Protein AF-A0A351NTF8-F1 (afdb_monomer)

pLDDT: mean 87.32, std 15.72, range [43.75, 97.88]

Foldseek 3Di:
DLVVLCVVVVHDLVVVCVVQVDDSVVVVCVVVVVDLDDDPVSLVSSCVVSVHDSVVVNDDPPPPPDPDD

Nearest PDB structures (foldseek):
  3qq6-assembly1_A  TM=8.908E-01  e=2.851E-02  Bacillus subtilis
  3zkc-assembly1_B  TM=9.172E-01  e=5.380E-02  Bacillus subtilis subsp. subtilis str. 168
  3zkc-assembly1_A  TM=9.333E-01  e=1.082E-01  Bacillus subtilis subsp. subtilis str. 168
  1b0n-assembly1_A  TM=8.331E-01  e=1.228E-01  Bacillus subtilis
  5tn0-assembly1_A  TM=7.496E-01  e=1.309E-01  Bacillus subtilis subsp. subtilis str. 168

Mean predicted aligned error: 5.99 Å

Radius of gyration: 12.9 Å; Cα contacts (8 Å, |Δi|>4): 49; chains: 1; bounding box: 40×20×28 Å

Sequence (69 aa):
MLIKLMQDKQINQSELERETGIPQPTLSRYLNGETKSLKFDTLKVLADYFNVPMDIIVRTETPSTQPYD

Solvent-accessible surface area (backbone atoms only — not comparable to full-atom values): 4251 Å² total; per-residue (Å²): 66,57,69,56,58,30,56,79,69,72,48,54,59,68,53,48,16,73,77,67,71,48,56,44,69,60,53,50,34,40,76,72,59,77,38,91,68,77,56,70,71,58,40,47,52,52,16,64,74,68,73,46,65,50,66,57,53,69,40,59,80,67,75,80,73,72,80,89,130

Structure (mmCIF, N/CA/C/O backbone):
data_AF-A0A351NTF8-F1
#
_entry.id   AF-A0A351NTF8-F1
#
loop_
_atom_site.group_PDB
_atom_site.id
_atom_site.type_symbol
_atom_site.label_atom_id
_atom_site.label_alt_id
_atom_site.label_comp_id
_atom_site.label_asym_id
_atom_site.label_entity_id
_atom_site.label_seq_id
_atom_site.pdbx_PDB_ins_code
_atom_site.Cartn_x
_atom_site.Cartn_y
_atom_site.Cartn_z
_atom_site.occupancy
_atom_site.B_iso_or_equiv
_atom_site.auth_seq_id
_atom_site.auth_comp_id
_atom_site.auth_asym_id
_atom_site.auth_atom_id
_atom_site.pdbx_PDB_model_num
ATOM 1 N N . MET A 1 1 ? 4.907 -1.781 -8.113 1.00 87.69 1 MET A N 1
ATOM 2 C CA . MET A 1 1 ? 3.593 -2.128 -8.701 1.00 87.69 1 MET A CA 1
ATOM 3 C C . MET A 1 1 ? 2.398 -1.445 -8.037 1.00 87.69 1 MET A C 1
ATOM 5 O O . MET A 1 1 ? 1.554 -0.952 -8.770 1.00 87.69 1 MET A O 1
ATOM 9 N N . LEU A 1 2 ? 2.302 -1.350 -6.701 1.00 89.12 2 LEU A N 1
ATOM 10 C CA . LEU A 1 2 ? 1.128 -0.736 -6.043 1.00 89.12 2 LEU A CA 1
ATOM 11 C C . LEU A 1 2 ? 0.810 0.701 -6.521 1.00 8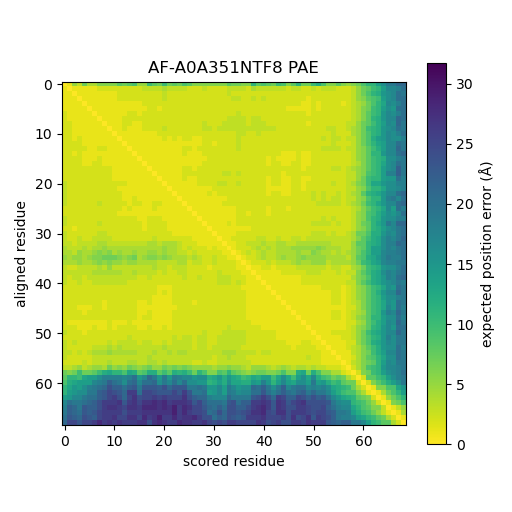9.12 2 LEU A C 1
ATOM 13 O O . LEU A 1 2 ? -0.352 1.013 -6.751 1.00 89.12 2 LEU A O 1
ATOM 17 N N . ILE A 1 3 ? 1.828 1.538 -6.765 1.00 92.19 3 ILE A N 1
ATOM 18 C CA . ILE A 1 3 ? 1.654 2.895 -7.334 1.00 92.19 3 ILE A CA 1
ATOM 19 C C . ILE A 1 3 ? 0.920 2.854 -8.679 1.00 92.19 3 ILE A C 1
ATOM 21 O O . ILE A 1 3 ? 0.008 3.641 -8.906 1.00 92.19 3 ILE A O 1
ATOM 25 N N . LYS A 1 4 ? 1.291 1.914 -9.554 1.00 93.06 4 LYS A N 1
ATOM 26 C CA . LYS A 1 4 ? 0.684 1.760 -10.878 1.00 93.06 4 LYS A CA 1
ATOM 27 C C . LYS A 1 4 ? -0.792 1.380 -10.771 1.00 93.06 4 LYS A C 1
ATOM 29 O O . LYS A 1 4 ? -1.622 2.003 -11.412 1.00 93.06 4 LYS A O 1
ATOM 34 N N . LEU A 1 5 ? -1.127 0.434 -9.892 1.00 94.44 5 LEU A N 1
ATOM 35 C CA . LEU A 1 5 ? -2.520 0.036 -9.649 1.00 94.44 5 LEU A CA 1
ATOM 36 C C . LEU A 1 5 ? -3.378 1.212 -9.154 1.00 94.44 5 LEU A C 1
ATOM 38 O O . LEU A 1 5 ? -4.534 1.354 -9.549 1.00 94.44 5 LEU A O 1
ATOM 42 N N . MET A 1 6 ? -2.805 2.078 -8.315 1.00 94.81 6 MET A N 1
ATOM 43 C CA . MET A 1 6 ? -3.473 3.297 -7.859 1.00 94.81 6 MET A CA 1
ATOM 44 C C . MET A 1 6 ? -3.670 4.313 -8.991 1.00 94.81 6 MET A C 1
ATOM 46 O O . MET A 1 6 ? -4.742 4.900 -9.096 1.00 94.81 6 MET A O 1
ATOM 50 N N . GLN A 1 7 ? -2.667 4.492 -9.856 1.00 95.81 7 GLN A N 1
ATOM 51 C CA . GLN A 1 7 ? -2.749 5.370 -11.028 1.00 95.81 7 GLN A CA 1
ATOM 52 C C . GLN A 1 7 ? -3.792 4.881 -12.040 1.00 95.81 7 GLN A C 1
ATOM 54 O O . GLN A 1 7 ? -4.614 5.679 -12.484 1.00 95.81 7 GLN A O 1
ATOM 59 N N . ASP A 1 8 ? -3.806 3.581 -12.344 1.00 95.81 8 ASP A N 1
ATOM 60 C CA . ASP A 1 8 ? -4.753 2.959 -13.279 1.00 95.81 8 ASP A CA 1
ATOM 61 C C . ASP A 1 8 ? -6.204 3.110 -12.792 1.00 95.81 8 ASP A C 1
ATOM 63 O O . ASP A 1 8 ? -7.117 3.330 -13.585 1.00 95.81 8 ASP A O 1
ATOM 67 N N . LYS A 1 9 ? -6.416 3.048 -11.470 1.00 95.94 9 LYS A N 1
ATOM 68 C CA . LYS A 1 9 ? -7.721 3.265 -10.828 1.00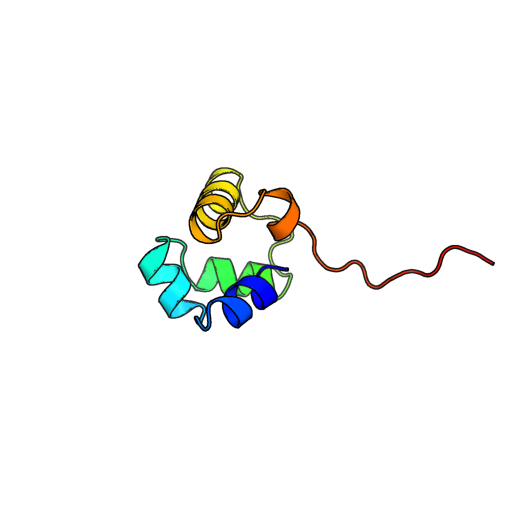 95.94 9 LYS A CA 1
ATOM 69 C C . LYS A 1 9 ? -8.019 4.743 -10.524 1.00 95.94 9 LYS A C 1
ATOM 71 O O . LYS A 1 9 ? -9.107 5.048 -10.051 1.00 95.94 9 LYS A O 1
ATOM 76 N N . GLN A 1 10 ? -7.076 5.647 -10.798 1.00 97.31 10 GLN A N 1
ATOM 77 C CA . GLN A 1 10 ? -7.153 7.086 -10.518 1.00 97.31 10 GLN A CA 1
ATOM 78 C C . GLN A 1 10 ? -7.456 7.429 -9.049 1.00 97.31 10 GLN A C 1
ATOM 80 O O . GLN A 1 10 ? -8.207 8.361 -8.772 1.00 97.31 10 GLN A O 1
ATOM 85 N N . ILE A 1 11 ? -6.850 6.694 -8.111 1.00 97.19 11 ILE A N 1
ATOM 86 C CA . ILE A 1 11 ? -7.004 6.920 -6.668 1.00 97.19 11 ILE A CA 1
ATOM 87 C C . ILE A 1 11 ? -5.689 7.313 -5.991 1.00 97.19 11 ILE A C 1
ATOM 89 O O . ILE A 1 11 ? -4.599 6.918 -6.408 1.00 97.19 11 ILE A O 1
ATOM 93 N N . ASN A 1 12 ? -5.785 8.048 -4.888 1.00 97.19 12 ASN A N 1
ATOM 94 C CA . ASN A 1 12 ? -4.661 8.361 -4.005 1.00 97.19 12 ASN A CA 1
ATOM 95 C C . ASN A 1 12 ? -4.632 7.463 -2.746 1.00 97.19 12 ASN A C 1
ATOM 97 O O . ASN A 1 12 ? -5.496 6.612 -2.542 1.00 97.19 12 ASN A O 1
ATOM 101 N N . GLN A 1 13 ? -3.609 7.615 -1.893 1.00 96.25 13 GLN A N 1
ATOM 102 C CA . GLN A 1 13 ? -3.429 6.738 -0.723 1.00 96.25 13 GLN A CA 1
ATOM 103 C C . GLN A 1 13 ? -4.527 6.916 0.337 1.00 96.25 13 GLN A C 1
ATOM 105 O O . GLN A 1 13 ? -4.875 5.951 1.008 1.00 96.25 13 GLN A O 1
ATOM 110 N N . SER A 1 14 ? -5.074 8.125 0.490 1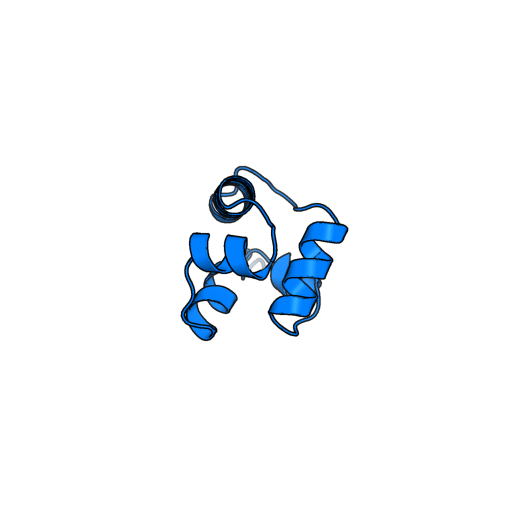.00 97.69 14 SER A N 1
ATOM 111 C CA . SER A 1 14 ? -6.166 8.401 1.434 1.00 97.69 14 SER A CA 1
ATOM 112 C C .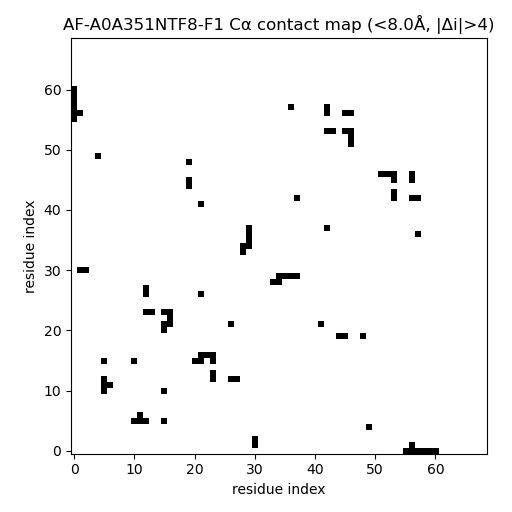 SER A 1 14 ? -7.482 7.784 0.966 1.00 97.69 14 SER A C 1
ATOM 114 O O . SER A 1 14 ? -8.274 7.303 1.771 1.00 97.69 14 SER A O 1
ATOM 116 N N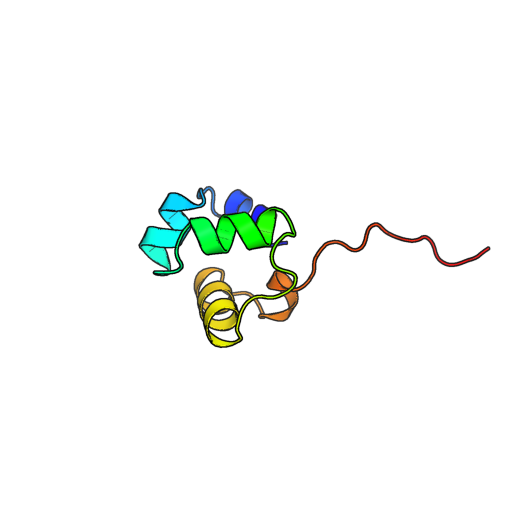 . GLU A 1 15 ? -7.717 7.763 -0.345 1.00 97.75 15 GLU A N 1
ATOM 117 C CA . GLU A 1 15 ? -8.838 7.025 -0.926 1.00 97.75 15 GLU A CA 1
ATOM 118 C C . GLU A 1 15 ? -8.633 5.525 -0.750 1.00 97.75 15 GLU A C 1
ATOM 120 O O . GLU A 1 15 ? -9.535 4.847 -0.275 1.00 97.75 15 GLU A O 1
ATOM 125 N N . LEU A 1 16 ? -7.430 5.013 -1.025 1.00 97.00 16 LEU A N 1
ATOM 126 C CA . LEU A 1 16 ? -7.120 3.602 -0.813 1.00 97.00 16 LEU A CA 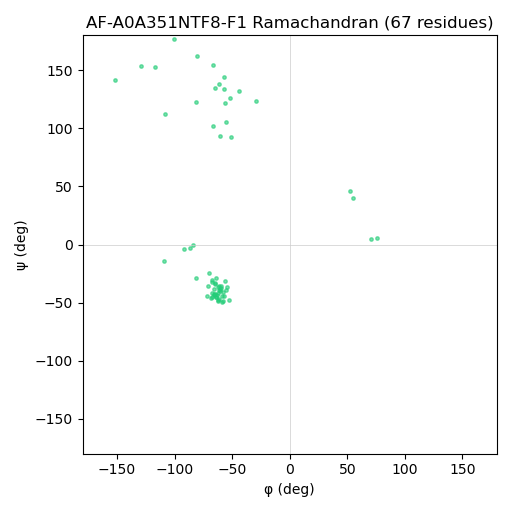1
ATOM 127 C C . LEU A 1 16 ? -7.330 3.180 0.650 1.00 97.00 16 LEU A C 1
ATOM 129 O O . LEU A 1 16 ? -7.899 2.119 0.889 1.00 97.00 16 LEU A O 1
ATOM 133 N N . GLU A 1 17 ? -6.942 4.008 1.621 1.00 97.69 17 GLU A N 1
ATOM 134 C CA . GLU A 1 17 ? -7.230 3.779 3.043 1.00 97.69 17 GLU A CA 1
ATOM 135 C C . GLU A 1 17 ? -8.731 3.689 3.315 1.00 97.69 17 GLU A C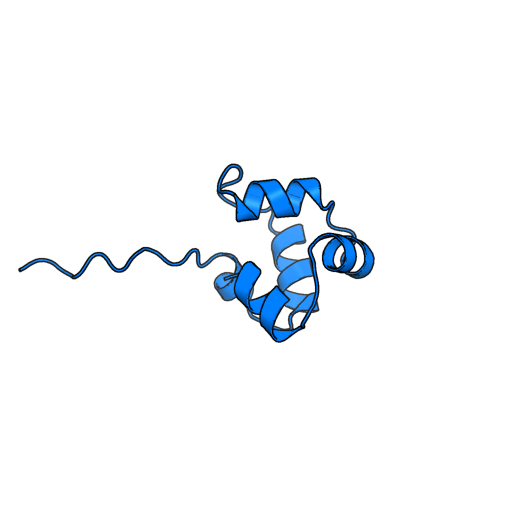 1
ATOM 137 O O . GLU A 1 17 ? -9.182 2.734 3.943 1.00 97.69 17 GLU A O 1
ATOM 142 N N . ARG A 1 18 ? -9.517 4.646 2.813 1.00 97.88 18 ARG A N 1
ATOM 143 C CA . ARG A 1 18 ? -10.970 4.658 3.011 1.00 97.88 18 ARG A CA 1
ATOM 144 C C . ARG A 1 18 ? -11.643 3.414 2.427 1.00 97.88 18 ARG A C 1
ATOM 146 O O . ARG A 1 18 ? -12.555 2.879 3.048 1.00 97.88 18 ARG A O 1
ATOM 153 N N . GLU A 1 19 ? -11.198 2.960 1.259 1.00 97.12 19 GLU A N 1
ATOM 154 C CA . GLU A 1 19 ? -11.807 1.820 0.568 1.00 97.12 19 GLU A CA 1
ATOM 155 C C . GLU A 1 19 ? -11.333 0.456 1.103 1.00 97.12 19 GLU A C 1
ATOM 157 O O . GLU A 1 19 ? -12.069 -0.525 1.024 1.00 97.12 19 GLU A O 1
ATOM 162 N N . THR A 1 20 ? -10.107 0.362 1.632 1.00 96.62 20 THR A N 1
ATOM 163 C CA . THR A 1 20 ? -9.508 -0.922 2.062 1.00 96.62 20 THR A CA 1
ATOM 164 C C . THR A 1 20 ? -9.377 -1.078 3.574 1.00 96.62 20 THR A C 1
ATOM 166 O O . THR A 1 20 ? -9.109 -2.176 4.058 1.00 96.62 20 THR A O 1
ATOM 169 N N . GLY A 1 21 ? -9.515 0.010 4.332 1.00 97.38 21 GLY A N 1
ATOM 170 C CA . GLY A 1 21 ? -9.233 0.059 5.766 1.00 97.38 21 GLY A CA 1
ATOM 171 C C . GLY A 1 21 ? -7.744 -0.041 6.118 1.00 97.38 21 GLY A C 1
ATOM 172 O O . GLY A 1 21 ? -7.401 -0.116 7.298 1.00 97.38 21 GLY A O 1
ATOM 173 N N . ILE A 1 22 ? -6.844 -0.066 5.128 1.00 96.50 22 ILE A N 1
ATOM 174 C CA . ILE A 1 22 ? -5.399 -0.117 5.363 1.00 96.50 22 ILE A CA 1
ATOM 175 C C . ILE A 1 22 ? -4.906 1.301 5.663 1.00 96.50 22 ILE A C 1
ATOM 177 O O . ILE A 1 22 ? -5.050 2.168 4.802 1.00 96.50 22 ILE A O 1
ATOM 181 N N . PRO A 1 23 ? -4.265 1.552 6.820 1.00 97.25 23 PRO A N 1
ATOM 182 C CA . PRO A 1 23 ? -3.833 2.897 7.175 1.00 97.25 23 PRO A CA 1
ATOM 183 C C . PRO A 1 23 ? -2.908 3.514 6.123 1.00 97.25 23 PRO A C 1
ATOM 185 O O . PRO A 1 23 ? -1.925 2.888 5.706 1.00 97.25 23 PRO A O 1
ATOM 188 N N . GLN A 1 24 ? -3.151 4.772 5.751 1.00 96.56 24 GLN A N 1
ATOM 189 C CA . GLN A 1 24 ? -2.297 5.493 4.804 1.00 96.56 24 GLN A CA 1
ATOM 190 C C . GLN A 1 24 ? -0.813 5.527 5.218 1.00 96.56 24 GLN A C 1
ATOM 192 O O . GLN A 1 24 ? 0.037 5.333 4.345 1.00 96.56 24 GLN A O 1
ATOM 197 N N . PRO A 1 25 ? -0.445 5.631 6.514 1.00 96.19 25 PRO A N 1
ATOM 198 C CA . PRO A 1 25 ? 0.951 5.504 6.931 1.00 96.19 25 PRO A CA 1
ATOM 199 C C . PRO A 1 25 ? 1.574 4.147 6.578 1.00 96.19 25 PRO A C 1
ATOM 201 O O . PRO A 1 25 ? 2.751 4.085 6.230 1.00 96.19 25 PRO A O 1
ATOM 204 N N . THR A 1 26 ? 0.808 3.053 6.639 1.00 94.56 26 THR A N 1
ATOM 205 C CA . THR A 1 26 ? 1.278 1.718 6.236 1.00 94.56 26 THR A CA 1
ATOM 206 C C . THR A 1 26 ? 1.557 1.672 4.737 1.00 94.56 26 THR A C 1
ATOM 208 O O . THR A 1 26 ? 2.602 1.164 4.327 1.00 94.56 26 THR A O 1
ATOM 211 N N . LEU A 1 27 ? 0.659 2.243 3.930 1.00 94.00 27 LEU A N 1
ATOM 212 C CA . LEU A 1 27 ? 0.830 2.356 2.482 1.00 94.00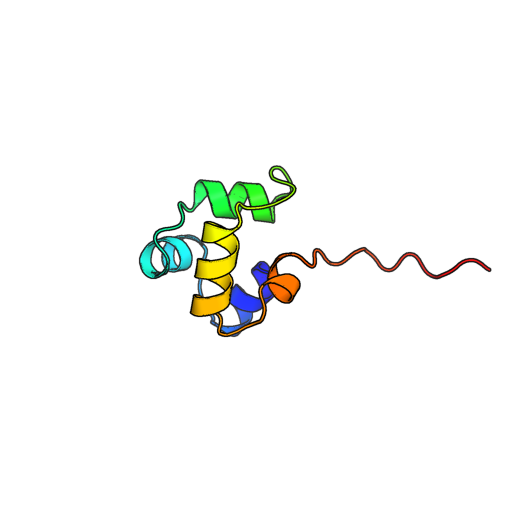 27 LEU A CA 1
ATOM 213 C C . LEU A 1 27 ? 2.061 3.205 2.145 1.00 94.00 27 LEU A C 1
ATOM 215 O O . LEU A 1 27 ? 2.918 2.757 1.392 1.00 94.00 27 LEU A O 1
ATOM 219 N N . SER A 1 28 ? 2.204 4.377 2.765 1.00 94.38 28 SER A N 1
ATOM 220 C CA . SER A 1 28 ? 3.332 5.289 2.557 1.00 94.38 28 SER A CA 1
ATOM 221 C C . SER A 1 28 ? 4.679 4.626 2.862 1.00 94.38 28 SER A C 1
ATOM 223 O O . SER A 1 28 ? 5.574 4.627 2.020 1.00 94.38 28 SER A O 1
ATOM 225 N N . ARG A 1 29 ? 4.813 3.955 4.016 1.00 92.88 29 ARG A N 1
ATOM 226 C CA . ARG A 1 29 ? 6.045 3.230 4.381 1.00 92.88 29 ARG A CA 1
ATOM 227 C C . ARG A 1 29 ? 6.392 2.119 3.395 1.00 92.88 29 ARG A C 1
ATOM 229 O O . ARG A 1 29 ? 7.567 1.894 3.116 1.00 92.88 29 ARG A O 1
ATOM 236 N N . TYR A 1 30 ? 5.389 1.406 2.888 1.00 91.69 30 TYR A N 1
ATOM 237 C CA . TYR A 1 30 ? 5.597 0.371 1.880 1.00 91.69 30 TYR A CA 1
ATOM 238 C C . TYR A 1 30 ? 6.029 0.969 0.536 1.00 91.69 30 TYR A C 1
ATOM 240 O O . TYR A 1 30 ? 7.013 0.526 -0.050 1.00 91.69 30 TYR A O 1
ATOM 248 N N . LEU A 1 31 ? 5.350 2.024 0.082 1.00 89.69 31 LEU A N 1
ATOM 249 C CA . LEU A 1 31 ? 5.654 2.715 -1.172 1.00 89.69 31 LEU A CA 1
ATOM 250 C C . LEU A 1 31 ? 7.030 3.396 -1.165 1.00 89.69 31 LEU A C 1
ATOM 252 O O . LEU A 1 31 ? 7.701 3.410 -2.193 1.00 89.69 31 LEU A O 1
ATOM 256 N N . ASN A 1 32 ? 7.470 3.898 -0.010 1.00 90.25 32 ASN A N 1
ATOM 257 C CA . ASN A 1 32 ? 8.789 4.510 0.178 1.00 90.25 32 ASN A CA 1
ATOM 258 C C . ASN A 1 32 ? 9.906 3.486 0.454 1.00 90.25 32 ASN A C 1
ATOM 260 O O . ASN A 1 32 ? 11.056 3.870 0.649 1.00 90.25 32 ASN A O 1
ATOM 264 N N . GLY A 1 33 ? 9.592 2.187 0.513 1.00 88.50 33 GLY A N 1
ATOM 265 C CA . GLY A 1 33 ? 10.574 1.126 0.761 1.00 88.50 33 GLY A CA 1
ATOM 266 C C . GLY A 1 33 ? 11.045 0.987 2.215 1.00 88.50 33 GLY A C 1
ATOM 267 O O . GLY A 1 33 ? 11.902 0.150 2.495 1.00 88.50 33 GLY A O 1
ATOM 268 N N . GLU A 1 34 ? 10.472 1.737 3.164 1.00 89.31 34 GLU A N 1
ATOM 269 C CA . GLU A 1 34 ? 10.733 1.559 4.603 1.00 89.31 34 GLU A CA 1
ATOM 270 C C . GLU A 1 34 ? 10.228 0.198 5.103 1.00 89.31 34 GLU A C 1
ATOM 272 O O . GLU A 1 34 ? 10.801 -0.409 6.006 1.00 89.31 34 GLU A O 1
ATOM 277 N N . THR A 1 35 ? 9.136 -0.290 4.512 1.00 87.50 35 THR A N 1
ATOM 278 C CA . THR A 1 35 ? 8.579 -1.619 4.770 1.00 87.50 35 THR A CA 1
ATOM 279 C C . THR A 1 35 ? 8.829 -2.518 3.566 1.00 87.50 35 THR A C 1
ATOM 281 O O . THR A 1 35 ? 8.240 -2.319 2.511 1.00 87.50 35 THR A O 1
ATOM 284 N N . LYS A 1 36 ? 9.676 -3.542 3.733 1.00 83.81 36 LYS A N 1
ATOM 285 C CA . LYS A 1 36 ? 10.043 -4.475 2.649 1.00 83.81 36 LYS A CA 1
ATOM 286 C C . LYS A 1 36 ? 8.890 -5.373 2.186 1.00 83.81 36 LYS A C 1
ATOM 288 O O . LYS A 1 36 ? 8.863 -5.785 1.034 1.00 83.81 36 LYS A O 1
ATOM 293 N N . SER A 1 37 ? 7.963 -5.708 3.084 1.00 86.62 37 SER A N 1
ATOM 294 C CA . SER A 1 37 ? 6.803 -6.550 2.781 1.00 86.62 37 SER A CA 1
ATOM 295 C C . SER A 1 37 ? 5.640 -6.212 3.700 1.00 86.62 37 SER A C 1
ATOM 297 O O . SER A 1 37 ? 5.827 -5.988 4.896 1.00 86.62 37 SER A O 1
ATOM 299 N N . LEU A 1 38 ? 4.433 -6.235 3.145 1.00 90.88 38 LEU A N 1
ATOM 300 C CA . LEU A 1 38 ? 3.194 -6.176 3.911 1.00 90.88 38 LEU A CA 1
ATOM 301 C C . LEU A 1 38 ? 2.853 -7.561 4.482 1.00 90.88 38 LEU A C 1
ATOM 303 O O . LEU A 1 38 ? 3.377 -8.584 4.034 1.00 90.88 38 LEU A O 1
ATOM 307 N N . LYS A 1 39 ? 1.973 -7.588 5.488 1.00 92.88 39 LYS A N 1
ATOM 308 C CA . LYS A 1 39 ? 1.409 -8.837 6.019 1.00 92.88 39 LYS A CA 1
ATOM 309 C C . LYS A 1 39 ? 0.519 -9.499 4.966 1.00 92.88 39 LYS A C 1
ATOM 311 O O . LYS A 1 39 ? -0.068 -8.807 4.137 1.00 92.88 39 LYS A O 1
ATOM 316 N N . PHE A 1 40 ? 0.371 -10.820 5.054 1.00 93.69 40 PHE A N 1
ATOM 317 C CA . PHE A 1 40 ? -0.463 -11.601 4.136 1.00 93.69 40 PHE A CA 1
ATOM 318 C C . PHE A 1 40 ? -1.890 -11.047 4.021 1.00 93.69 40 PHE A C 1
ATOM 320 O O . PHE A 1 40 ? -2.358 -10.811 2.915 1.00 93.69 40 PHE A O 1
ATOM 327 N N . ASP A 1 41 ? -2.541 -10.747 5.147 1.00 94.81 41 ASP A N 1
ATOM 328 C CA . ASP A 1 41 ? -3.910 -10.217 5.143 1.00 94.81 41 ASP A CA 1
ATOM 329 C C . ASP A 1 41 ? -4.009 -8.872 4.413 1.00 94.81 41 ASP A C 1
ATOM 331 O O . ASP A 1 41 ? -4.935 -8.644 3.642 1.00 94.81 41 ASP A O 1
ATOM 335 N N . THR A 1 42 ? -3.016 -7.997 4.589 1.00 94.94 42 THR A N 1
ATOM 336 C CA . THR A 1 42 ? -2.946 -6.711 3.885 1.00 94.94 42 THR A CA 1
ATOM 337 C C . THR A 1 42 ? -2.744 -6.910 2.384 1.00 94.94 42 THR A C 1
ATOM 339 O O . THR A 1 42 ? -3.398 -6.247 1.584 1.00 94.94 42 THR A O 1
ATOM 342 N N . LEU A 1 43 ? -1.866 -7.838 1.990 1.00 94.69 43 LEU A N 1
ATOM 343 C CA . LEU A 1 43 ? -1.656 -8.184 0.583 1.00 94.69 43 LEU A CA 1
ATOM 344 C C . LEU A 1 43 ? -2.926 -8.749 -0.048 1.00 94.69 43 LEU A C 1
ATOM 346 O O . LEU A 1 43 ? -3.259 -8.366 -1.164 1.00 94.69 43 LEU A O 1
ATOM 350 N N . LYS A 1 44 ? -3.647 -9.609 0.675 1.00 96.12 44 LYS A N 1
ATOM 351 C CA . LYS A 1 44 ? -4.916 -10.177 0.229 1.00 96.12 44 LYS A CA 1
ATOM 352 C C . LYS A 1 44 ? -5.971 -9.091 0.018 1.00 96.12 44 LYS A C 1
ATOM 354 O O . LYS A 1 44 ? -6.567 -9.041 -1.047 1.00 96.12 44 LYS A O 1
ATOM 359 N N . VAL A 1 45 ? -6.141 -8.177 0.976 1.00 97.31 45 VAL A N 1
ATOM 360 C CA . VAL A 1 45 ? -7.092 -7.056 0.850 1.00 97.31 45 VAL A CA 1
ATOM 361 C C . VAL A 1 45 ? -6.772 -6.183 -0.366 1.00 97.31 45 VAL A C 1
ATOM 363 O O . VAL A 1 45 ? -7.670 -5.834 -1.128 1.00 97.31 45 VAL A O 1
ATOM 366 N N . LEU A 1 46 ? -5.497 -5.851 -0.583 1.00 95.94 46 LEU A N 1
ATOM 367 C CA . LEU A 1 46 ? -5.081 -5.085 -1.759 1.00 95.94 46 LEU A CA 1
ATOM 368 C C . LEU A 1 46 ? -5.325 -5.868 -3.060 1.00 95.94 46 LEU A C 1
ATOM 370 O O . LEU A 1 46 ? -5.803 -5.293 -4.034 1.00 95.94 46 LEU A O 1
ATOM 374 N N . ALA A 1 47 ? -5.018 -7.166 -3.078 1.00 95.88 47 ALA A N 1
ATOM 375 C CA . ALA A 1 47 ? -5.211 -8.037 -4.237 1.00 95.88 47 ALA A CA 1
ATOM 376 C C . ALA A 1 47 ? -6.688 -8.118 -4.632 1.00 95.88 47 ALA A C 1
ATOM 378 O O . ALA A 1 47 ? -7.026 -7.893 -5.793 1.00 95.88 47 ALA A O 1
ATOM 379 N N . ASP A 1 48 ? -7.557 -8.336 -3.646 1.00 97.06 48 ASP A N 1
ATOM 380 C CA . ASP A 1 48 ? -9.005 -8.379 -3.819 1.00 97.06 48 ASP A CA 1
ATOM 381 C C . ASP A 1 48 ? -9.536 -7.016 -4.305 1.00 97.06 48 ASP A C 1
ATOM 383 O O . ASP A 1 48 ? -10.322 -6.949 -5.249 1.00 97.06 48 ASP A O 1
ATOM 387 N N . TYR A 1 49 ? -9.053 -5.906 -3.732 1.00 97.44 49 TYR A N 1
ATOM 388 C CA . TYR A 1 49 ? -9.480 -4.552 -4.105 1.00 97.44 49 TYR A CA 1
ATOM 389 C C . TYR A 1 49 ? -9.095 -4.145 -5.538 1.00 97.44 49 TYR A C 1
ATOM 391 O O . TYR A 1 49 ? -9.850 -3.439 -6.222 1.00 97.44 49 TYR A O 1
ATOM 399 N N . PHE A 1 50 ? -7.908 -4.551 -5.991 1.00 96.12 50 PHE A N 1
ATOM 400 C CA . PHE A 1 50 ? -7.417 -4.278 -7.343 1.00 96.12 50 PHE A CA 1
ATOM 401 C C . PHE A 1 50 ? -7.766 -5.385 -8.345 1.00 96.12 50 PHE A C 1
ATOM 403 O O . PHE A 1 50 ? -7.500 -5.216 -9.532 1.00 96.12 50 PHE A O 1
ATOM 410 N N . ASN A 1 51 ? -8.385 -6.479 -7.891 1.00 96.31 51 ASN A N 1
ATOM 411 C CA . ASN A 1 51 ? -8.689 -7.665 -8.689 1.00 96.31 51 ASN A CA 1
ATOM 412 C C . ASN A 1 51 ? -7.452 -8.212 -9.429 1.00 96.31 51 ASN A C 1
ATOM 414 O O . ASN A 1 51 ? -7.488 -8.499 -10.627 1.00 96.31 51 ASN A O 1
ATOM 418 N N . VAL A 1 52 ? -6.333 -8.319 -8.710 1.00 94.56 52 VAL A N 1
ATOM 419 C CA . VAL A 1 52 ? -5.062 -8.849 -9.223 1.00 94.56 52 VAL A CA 1
ATOM 420 C C . VAL A 1 52 ? -4.509 -9.920 -8.287 1.00 94.56 52 VAL A C 1
ATOM 422 O O . VAL A 1 52 ? -4.757 -9.870 -7.085 1.00 94.56 52 VAL A O 1
ATOM 425 N N . PRO A 1 53 ? -3.705 -10.870 -8.786 1.00 94.56 53 PRO A N 1
ATOM 426 C CA . PRO A 1 53 ? -2.955 -11.779 -7.925 1.00 94.56 53 PRO A CA 1
ATOM 427 C C . PRO A 1 53 ? -2.036 -11.037 -6.935 1.00 94.56 53 PRO A C 1
ATOM 429 O O . PRO A 1 53 ? -1.420 -10.027 -7.280 1.00 94.56 53 PRO A O 1
ATOM 432 N N . MET A 1 54 ? -1.888 -11.558 -5.709 1.00 91.69 54 MET A N 1
ATOM 433 C CA . MET A 1 54 ? -1.040 -10.944 -4.668 1.00 91.69 54 MET A CA 1
ATOM 434 C C . MET A 1 54 ? 0.420 -10.743 -5.108 1.00 91.69 54 MET A C 1
ATOM 436 O O . MET A 1 54 ? 1.059 -9.783 -4.674 1.00 91.69 54 MET A O 1
ATOM 440 N N . ASP A 1 55 ? 0.958 -11.611 -5.974 1.00 89.50 55 ASP A N 1
ATOM 441 C CA . ASP A 1 55 ? 2.339 -11.497 -6.457 1.00 89.50 55 ASP A CA 1
ATOM 442 C C . ASP A 1 55 ? 2.561 -10.220 -7.278 1.00 89.50 55 ASP A C 1
ATOM 444 O O . ASP A 1 55 ? 3.655 -9.658 -7.246 1.00 89.50 55 ASP A O 1
ATOM 448 N N . ILE A 1 56 ? 1.522 -9.704 -7.942 1.00 89.56 56 ILE A N 1
ATOM 449 C CA . ILE A 1 56 ? 1.587 -8.431 -8.666 1.00 89.56 56 ILE A CA 1
ATOM 450 C C . ILE A 1 56 ? 1.872 -7.273 -7.713 1.00 89.56 56 ILE A C 1
ATOM 452 O O . ILE A 1 56 ? 2.630 -6.377 -8.066 1.00 89.56 56 ILE A O 1
ATOM 456 N N . ILE A 1 57 ? 1.326 -7.291 -6.496 1.00 89.25 57 ILE A N 1
ATOM 457 C CA . ILE A 1 57 ? 1.548 -6.223 -5.512 1.00 89.25 57 ILE A CA 1
ATOM 458 C C . ILE A 1 57 ? 2.976 -6.285 -4.974 1.00 89.25 57 ILE A C 1
ATOM 460 O O . ILE A 1 57 ? 3.642 -5.254 -4.895 1.00 89.25 57 ILE A O 1
ATOM 464 N N . VAL A 1 58 ? 3.444 -7.497 -4.652 1.00 84.38 58 VAL A N 1
ATOM 465 C CA . VAL A 1 58 ? 4.761 -7.748 -4.046 1.00 84.38 58 VAL A CA 1
ATOM 466 C C . VAL A 1 58 ? 5.909 -7.497 -5.019 1.00 84.38 58 VAL A C 1
ATOM 468 O O . VAL A 1 58 ? 7.011 -7.180 -4.575 1.00 84.38 58 VAL A O 1
ATOM 471 N N . ARG A 1 59 ? 5.674 -7.589 -6.334 1.00 74.75 59 ARG A N 1
ATOM 472 C CA . ARG A 1 59 ? 6.655 -7.192 -7.350 1.00 74.75 59 ARG A CA 1
ATOM 473 C C . ARG A 1 59 ? 6.980 -5.702 -7.184 1.00 74.75 59 ARG A C 1
ATOM 475 O O . ARG A 1 59 ? 6.325 -4.811 -7.726 1.00 74.75 59 ARG A O 1
ATOM 482 N N . THR A 1 60 ? 8.026 -5.400 -6.427 1.00 60.12 60 THR A N 1
ATOM 483 C CA . THR A 1 60 ? 8.802 -4.186 -6.652 1.00 60.12 60 THR A CA 1
ATOM 484 C C . THR A 1 60 ? 9.438 -4.376 -8.015 1.00 60.12 60 THR A C 1
ATOM 486 O O . THR A 1 60 ? 9.917 -5.474 -8.298 1.00 60.12 60 THR A O 1
ATOM 489 N N . GLU A 1 61 ? 9.404 -3.369 -8.883 1.00 53.09 61 GLU A N 1
ATOM 490 C CA . GLU A 1 61 ? 10.258 -3.420 -10.063 1.00 53.09 61 GLU A CA 1
ATOM 491 C C . GLU A 1 61 ? 11.678 -3.609 -9.531 1.00 53.09 61 GLU A C 1
ATOM 493 O O . GLU A 1 61 ? 12.242 -2.713 -8.905 1.00 53.09 61 GLU A O 1
ATOM 498 N N . THR A 1 62 ? 12.226 -4.816 -9.665 1.00 44.25 62 THR A N 1
ATOM 499 C CA . THR A 1 62 ? 13.668 -4.956 -9.683 1.00 44.25 62 THR A CA 1
ATOM 500 C C . THR A 1 62 ? 14.093 -4.032 -10.815 1.00 44.25 62 THR A C 1
ATOM 502 O O . THR A 1 62 ? 13.593 -4.224 -11.931 1.00 44.25 62 THR A O 1
ATOM 505 N N . PRO A 1 63 ? 14.948 -3.017 -10.576 1.00 43.75 63 PRO A N 1
ATOM 506 C CA . PRO A 1 63 ? 15.623 -2.402 -11.701 1.00 43.75 63 PRO A CA 1
ATOM 507 C C . PRO A 1 63 ? 16.235 -3.574 -12.454 1.00 43.75 63 PRO A C 1
ATOM 509 O O . PRO A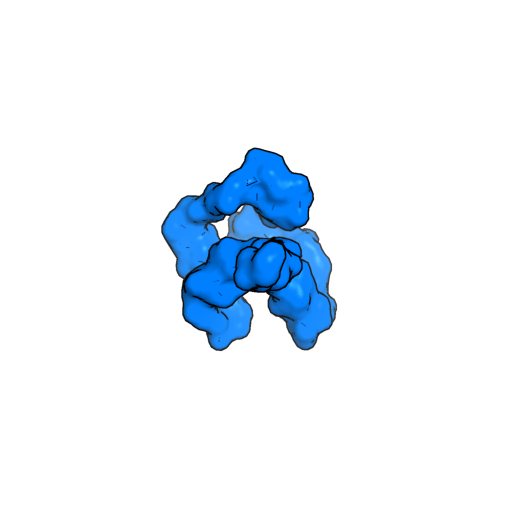 1 63 ? 16.834 -4.459 -11.841 1.00 43.75 63 PRO A O 1
ATOM 512 N N . SER A 1 64 ? 15.942 -3.658 -13.743 1.00 45.53 64 SER A N 1
ATOM 513 C CA . SER A 1 64 ? 16.503 -4.647 -14.640 1.00 45.53 64 SER A CA 1
ATOM 514 C C . SER A 1 64 ? 18.022 -4.628 -14.486 1.00 45.53 64 SER A C 1
ATOM 516 O O . SER A 1 64 ? 18.702 -3.837 -15.136 1.00 45.53 64 SER A O 1
ATOM 518 N N . THR A 1 65 ? 18.573 -5.470 -13.615 1.00 51.41 65 THR A N 1
ATOM 519 C CA . THR A 1 65 ? 19.956 -5.884 -13.745 1.00 51.41 65 THR A CA 1
ATOM 520 C C . THR A 1 65 ? 19.946 -6.695 -15.025 1.00 51.41 65 THR A C 1
ATOM 522 O O . THR A 1 65 ? 19.406 -7.803 -15.066 1.00 51.41 65 THR A O 1
ATOM 525 N N . GLN A 1 66 ? 20.419 -6.067 -16.103 1.00 49.97 66 GLN A N 1
ATOM 526 C CA . GLN A 1 66 ? 20.770 -6.768 -17.327 1.00 49.97 66 GLN A CA 1
ATOM 527 C C . GLN A 1 66 ? 21.550 -8.034 -16.933 1.00 49.97 66 GLN A C 1
ATOM 529 O O . GLN A 1 66 ? 22.422 -7.949 -16.060 1.00 49.97 66 GLN A O 1
ATOM 534 N N . PRO A 1 67 ? 21.210 -9.208 -17.488 1.00 55.91 67 PRO A N 1
ATOM 535 C CA . PRO A 1 67 ? 21.993 -10.403 -17.240 1.00 55.91 67 PRO A CA 1
ATOM 536 C C . PRO A 1 67 ? 23.411 -10.172 -17.769 1.00 55.91 67 PRO A C 1
ATOM 538 O O . PRO A 1 67 ? 23.588 -9.559 -18.817 1.00 55.91 67 PRO A O 1
ATOM 541 N N . TYR A 1 68 ? 24.376 -10.627 -16.973 1.00 55.84 68 TYR A N 1
ATOM 542 C CA . TYR A 1 68 ? 25.808 -10.705 -17.244 1.00 55.84 68 TYR A CA 1
ATOM 543 C C . TYR A 1 68 ? 26.161 -10.892 -18.731 1.00 55.84 68 TYR A C 1
ATOM 545 O O . TYR A 1 68 ? 25.759 -11.898 -19.314 1.00 55.84 68 TYR A O 1
ATOM 553 N N . ASP A 1 69 ? 26.977 -9.974 -19.258 1.00 47.44 69 ASP A N 1
ATOM 554 C CA . ASP A 1 69 ? 27.952 -10.214 -20.333 1.00 47.44 69 ASP A CA 1
ATOM 555 C C . ASP A 1 69 ? 29.365 -10.049 -19.746 1.00 47.44 69 ASP A C 1
ATOM 557 O O . ASP A 1 69 ? 29.568 -9.086 -18.962 1.00 47.44 69 ASP A O 1
#

Secondary structure (DSSP, 8-state):
-HHHHHHHTT--HHHHHHHH---HHHHHHHHTTSSS---HHHHHHHHHHHTS-HHHHH-----------